Protein AF-A0A815PZG3-F1 (afdb_monomer_lite)

Structure (mmCIF, N/CA/C/O backbone):
data_AF-A0A815PZG3-F1
#
_entry.id   AF-A0A815PZG3-F1
#
loop_
_atom_site.group_PDB
_atom_site.id
_atom_site.type_symbol
_atom_site.label_atom_id
_atom_site.label_alt_id
_atom_site.label_comp_id
_atom_site.label_asym_id
_atom_site.label_entity_id
_atom_site.label_seq_id
_atom_site.pdbx_PDB_ins_code
_atom_site.Cartn_x
_atom_site.Cartn_y
_atom_site.Cartn_z
_atom_site.occupancy
_atom_site.B_iso_or_equiv
_atom_site.auth_seq_id
_atom_site.auth_comp_id
_atom_site.auth_asym_id
_atom_site.auth_atom_id
_atom_site.pdbx_PDB_model_num
ATOM 1 N N . MET A 1 1 ? 12.205 -9.049 -4.107 1.00 78.31 1 MET A N 1
ATOM 2 C CA . MET A 1 1 ? 10.984 -8.594 -4.798 1.00 78.31 1 MET A CA 1
ATOM 3 C C . MET A 1 1 ? 9.767 -9.335 -4.260 1.00 78.31 1 MET A C 1
ATOM 5 O O . MET A 1 1 ? 9.085 -8.739 -3.448 1.00 78.31 1 MET A O 1
ATOM 9 N N . VAL A 1 2 ? 9.589 -10.632 -4.553 1.00 83.31 2 VAL A N 1
ATOM 10 C CA . VAL A 1 2 ? 8.438 -11.432 -4.069 1.00 83.31 2 VAL A CA 1
ATOM 11 C C . VAL A 1 2 ? 8.248 -11.349 -2.550 1.00 83.31 2 VAL A C 1
ATOM 13 O O . VAL A 1 2 ? 7.162 -11.044 -2.086 1.00 83.31 2 VAL A O 1
ATOM 16 N N . ILE A 1 3 ? 9.318 -11.520 -1.762 1.00 87.19 3 ILE A N 1
ATOM 17 C CA . ILE A 1 3 ? 9.236 -11.398 -0.293 1.00 87.19 3 ILE A CA 1
ATOM 18 C C . ILE A 1 3 ? 8.761 -9.999 0.132 1.00 87.19 3 ILE A C 1
ATOM 20 O O . ILE A 1 3 ? 7.958 -9.880 1.044 1.00 87.19 3 ILE A O 1
ATOM 24 N N . ALA A 1 4 ? 9.217 -8.937 -0.538 1.00 86.19 4 ALA A N 1
ATOM 25 C CA . ALA A 1 4 ? 8.814 -7.571 -0.206 1.00 86.19 4 ALA A CA 1
ATOM 26 C C . ALA A 1 4 ? 7.343 -7.306 -0.568 1.00 86.19 4 ALA A C 1
ATOM 28 O O . ALA A 1 4 ? 6.638 -6.677 0.210 1.00 86.19 4 ALA A O 1
ATOM 29 N N . GLU A 1 5 ? 6.864 -7.828 -1.700 1.00 86.69 5 GLU A N 1
ATOM 30 C CA . GLU A 1 5 ? 5.448 -7.753 -2.085 1.00 86.69 5 GLU A CA 1
ATOM 31 C C . GLU A 1 5 ? 4.557 -8.524 -1.112 1.00 86.69 5 GLU A C 1
ATOM 33 O O . GLU A 1 5 ? 3.541 -7.997 -0.668 1.00 86.69 5 GLU A O 1
ATOM 38 N N . VAL A 1 6 ? 4.964 -9.739 -0.729 1.00 90.56 6 VAL A N 1
ATOM 39 C CA . VAL A 1 6 ? 4.253 -10.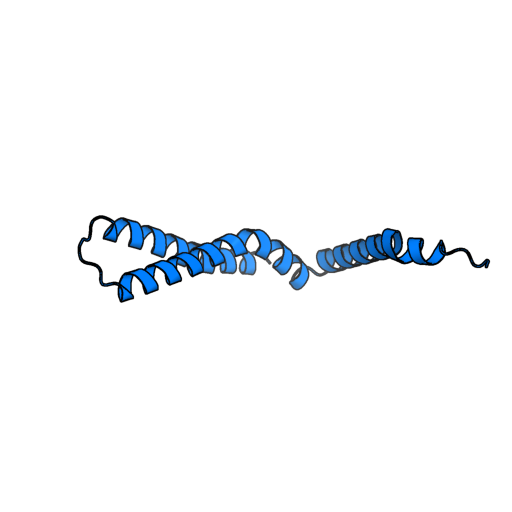544 0.273 1.00 90.56 6 VAL A CA 1
ATOM 40 C C . VAL A 1 6 ? 4.189 -9.798 1.602 1.00 90.56 6 VAL A C 1
ATOM 42 O O . VAL A 1 6 ? 3.114 -9.698 2.185 1.00 90.56 6 VAL A O 1
ATOM 45 N N . MET A 1 7 ? 5.302 -9.216 2.055 1.00 90.19 7 MET A N 1
ATOM 46 C CA . MET A 1 7 ? 5.334 -8.436 3.293 1.00 90.19 7 MET A CA 1
ATOM 47 C C . MET A 1 7 ? 4.398 -7.226 3.212 1.00 90.19 7 MET A C 1
ATOM 49 O O . MET A 1 7 ? 3.554 -7.064 4.088 1.00 90.19 7 MET A O 1
ATOM 53 N N . VAL A 1 8 ? 4.480 -6.416 2.150 1.00 89.12 8 VAL A N 1
ATOM 54 C CA . VAL A 1 8 ? 3.586 -5.260 1.963 1.00 89.12 8 VAL A CA 1
ATOM 55 C C . VAL A 1 8 ? 2.124 -5.692 1.968 1.00 89.12 8 VAL A C 1
ATOM 57 O O . VAL A 1 8 ? 1.315 -5.063 2.644 1.00 89.12 8 VAL A O 1
ATOM 60 N N . ASN A 1 9 ? 1.789 -6.781 1.279 1.00 90.12 9 ASN A N 1
ATOM 61 C CA . ASN A 1 9 ? 0.426 -7.291 1.215 1.00 90.12 9 ASN A CA 1
ATOM 62 C C . ASN A 1 9 ? -0.076 -7.759 2.592 1.00 90.12 9 ASN A C 1
ATOM 64 O O . ASN A 1 9 ? -1.175 -7.401 3.001 1.00 90.12 9 ASN A O 1
ATOM 68 N N . VAL A 1 10 ? 0.740 -8.483 3.363 1.00 91.62 10 VAL A N 1
ATOM 69 C CA . VAL A 1 10 ? 0.368 -8.916 4.721 1.00 91.62 10 VAL A CA 1
ATOM 70 C C . VAL A 1 10 ? 0.176 -7.716 5.653 1.00 91.62 10 VAL A C 1
ATOM 72 O O . VAL A 1 10 ? -0.851 -7.624 6.326 1.00 91.62 10 VAL A O 1
ATOM 75 N N . PHE A 1 11 ? 1.115 -6.764 5.664 1.00 90.62 11 PHE A N 1
ATOM 76 C CA . PHE A 1 11 ? 1.060 -5.598 6.556 1.00 90.62 11 PHE A CA 1
ATOM 77 C C . PHE A 1 11 ? -0.087 -4.629 6.253 1.00 90.62 11 PHE A C 1
ATOM 79 O O . PHE A 1 11 ? -0.451 -3.841 7.118 1.00 90.62 11 PHE A O 1
ATOM 86 N N . THR A 1 12 ? -0.664 -4.675 5.056 1.00 90.25 12 THR A N 1
ATOM 87 C CA . THR A 1 12 ? -1.783 -3.811 4.648 1.00 90.25 12 THR A CA 1
ATOM 88 C C . THR A 1 12 ? -3.124 -4.541 4.734 1.00 90.25 12 THR A C 1
ATOM 90 O O . THR A 1 12 ? -4.087 -4.001 5.282 1.00 90.25 12 THR A O 1
ATOM 93 N N . SER A 1 13 ? -3.181 -5.796 4.286 1.00 91.25 13 SER A N 1
ATOM 94 C CA . SER A 1 13 ? -4.406 -6.602 4.268 1.00 91.25 13 SER A CA 1
ATOM 95 C C . SER A 1 13 ? -4.858 -7.049 5.658 1.00 91.25 13 SER A C 1
ATOM 97 O O . SER A 1 13 ? -6.063 -7.094 5.916 1.00 91.25 13 SER A O 1
ATOM 99 N N . VAL A 1 14 ? -3.925 -7.358 6.571 1.00 93.31 14 VAL A N 1
ATOM 100 C CA . VAL A 1 14 ? -4.273 -7.795 7.937 1.00 93.31 14 VAL A CA 1
ATOM 101 C C . VAL A 1 14 ? -4.955 -6.673 8.734 1.00 93.31 14 VAL A C 1
ATOM 103 O O . VAL A 1 14 ? -6.059 -6.916 9.224 1.00 93.31 14 VAL A O 1
ATOM 106 N N . PRO A 1 15 ? -4.404 -5.442 8.830 1.00 91.88 15 PRO A N 1
ATOM 107 C CA . PRO A 1 15 ? -5.082 -4.342 9.522 1.00 91.88 15 PRO A CA 1
ATOM 108 C C . PRO A 1 15 ? -6.438 -3.986 8.916 1.00 91.88 15 PRO A C 1
ATOM 110 O O . PRO A 1 15 ? -7.390 -3.733 9.650 1.00 91.88 15 PRO A O 1
ATOM 113 N N . TYR A 1 16 ? -6.551 -4.004 7.585 1.00 92.62 16 TYR A N 1
ATOM 114 C CA . TYR A 1 16 ? -7.818 -3.739 6.906 1.00 92.62 16 TYR A CA 1
ATOM 115 C C . TYR A 1 16 ? -8.881 -4.791 7.238 1.00 92.62 16 TYR A C 1
ATOM 117 O O . TYR A 1 16 ? -9.996 -4.445 7.626 1.00 92.62 16 TYR A O 1
ATOM 125 N N . SER A 1 17 ? -8.520 -6.074 7.170 1.00 93.31 17 SER A N 1
ATOM 126 C CA . SER A 1 17 ? -9.431 -7.170 7.516 1.00 93.31 17 SER A CA 1
ATOM 127 C C . SER A 1 17 ? -9.854 -7.108 8.985 1.00 93.31 17 SER A C 1
ATOM 129 O O . SER A 1 17 ? -11.032 -7.281 9.291 1.00 93.31 17 SER A O 1
ATOM 131 N N . ALA A 1 18 ? -8.921 -6.802 9.893 1.00 93.38 18 ALA A N 1
ATOM 132 C CA . ALA A 1 18 ? -9.225 -6.611 11.308 1.00 93.38 18 ALA A CA 1
ATOM 133 C C . ALA A 1 18 ? -10.201 -5.444 11.534 1.00 93.38 18 ALA A C 1
ATOM 135 O O . ALA A 1 18 ? -11.151 -5.594 12.299 1.00 93.38 18 ALA A O 1
ATOM 136 N N . ASN A 1 19 ? -10.021 -4.318 10.831 1.00 93.19 19 ASN A N 1
ATOM 137 C CA . ASN A 1 19 ? -10.933 -3.175 10.908 1.00 93.19 19 ASN A CA 1
ATOM 138 C C . ASN A 1 19 ? -12.347 -3.518 10.409 1.00 93.19 19 ASN A C 1
ATOM 140 O O . ASN A 1 19 ? -13.330 -3.123 11.031 1.00 93.19 19 ASN A O 1
ATOM 144 N N . LEU A 1 20 ? -12.465 -4.303 9.332 1.00 91.75 20 LEU A N 1
ATOM 145 C CA . LEU A 1 20 ? -13.764 -4.771 8.834 1.00 91.75 20 LEU A CA 1
ATOM 146 C C . LEU A 1 20 ? -14.471 -5.697 9.832 1.00 91.75 20 LEU A C 1
ATOM 148 O O . LEU A 1 20 ? -15.664 -5.530 10.082 1.00 91.75 20 LEU A O 1
ATOM 152 N N . VAL A 1 21 ? -13.744 -6.657 10.412 1.00 94.12 21 VAL A N 1
ATOM 153 C CA . VAL A 1 21 ? -14.297 -7.573 11.424 1.00 94.12 21 VAL A CA 1
ATOM 154 C C . VAL A 1 21 ? -14.729 -6.800 12.667 1.00 94.12 21 VAL A C 1
ATOM 156 O O . VAL A 1 21 ? -15.818 -7.044 13.183 1.00 94.12 21 VAL A O 1
ATOM 159 N N . TYR A 1 22 ? -13.911 -5.845 13.116 1.00 90.75 22 TYR A N 1
ATOM 160 C CA . TYR A 1 22 ? -14.253 -4.965 14.226 1.00 90.75 22 TYR A CA 1
ATOM 161 C C . TYR A 1 22 ? -15.551 -4.203 13.941 1.00 90.75 22 TYR A C 1
ATOM 163 O O . TYR A 1 22 ? -16.502 -4.345 14.704 1.00 90.75 22 TYR A O 1
ATOM 171 N N . GLY A 1 23 ? -15.633 -3.496 12.807 1.00 88.00 23 GLY A N 1
ATOM 172 C CA . GLY A 1 23 ? -16.826 -2.742 12.410 1.00 88.00 23 GLY A CA 1
ATOM 173 C C . GLY A 1 23 ? -18.087 -3.605 12.291 1.00 88.00 23 GLY A C 1
ATOM 174 O O . GLY A 1 23 ? -19.166 -3.179 12.695 1.00 88.00 23 GLY A O 1
ATOM 175 N N . ALA A 1 24 ? -17.960 -4.845 11.809 1.00 88.31 24 ALA A N 1
ATOM 176 C CA . ALA A 1 24 ? -19.073 -5.793 11.764 1.00 88.31 24 ALA A CA 1
ATOM 177 C C . ALA A 1 24 ? -19.530 -6.235 13.166 1.00 88.31 24 ALA A C 1
ATOM 179 O O . ALA A 1 24 ? -20.730 -6.377 13.402 1.00 88.31 24 ALA A O 1
ATOM 180 N N . ALA A 1 25 ? -18.596 -6.431 14.101 1.00 88.44 25 ALA A N 1
ATOM 181 C CA . ALA A 1 25 ? -18.900 -6.859 15.465 1.00 88.44 25 ALA A CA 1
ATOM 182 C C . ALA A 1 25 ? -19.610 -5.771 16.288 1.00 88.44 25 ALA A C 1
ATOM 184 O O . ALA A 1 25 ? -20.456 -6.092 17.122 1.00 88.44 25 ALA A O 1
ATOM 185 N N . ILE A 1 26 ? -19.290 -4.497 16.046 1.00 86.81 26 ILE A N 1
ATOM 186 C CA . ILE A 1 26 ? -19.868 -3.365 16.789 1.00 86.81 26 ILE A CA 1
ATOM 187 C C . ILE A 1 26 ? -21.068 -2.709 16.094 1.00 86.81 26 ILE A C 1
ATOM 189 O O . ILE A 1 26 ? -21.640 -1.773 16.640 1.00 86.81 26 ILE A O 1
ATOM 193 N N . TYR A 1 27 ? -21.492 -3.205 14.926 1.00 78.25 27 TYR A N 1
ATOM 194 C CA . TYR A 1 27 ? -22.519 -2.568 14.087 1.00 78.25 27 TYR A CA 1
ATOM 195 C C . TYR A 1 27 ? -23.843 -2.269 14.817 1.00 78.25 27 TYR A C 1
ATOM 197 O O . TYR A 1 27 ? -24.497 -1.269 14.534 1.00 78.25 27 TYR A O 1
ATOM 205 N N . TYR A 1 28 ? -24.236 -3.119 15.769 1.00 78.38 28 TYR A N 1
ATOM 206 C CA . TYR A 1 28 ? -25.473 -2.964 16.547 1.00 78.38 28 TYR A CA 1
ATOM 207 C C . TYR A 1 28 ? -25.259 -2.384 17.954 1.00 78.38 28 TYR A C 1
ATOM 209 O O . TYR A 1 28 ? -26.192 -2.366 18.759 1.00 78.38 28 TYR A O 1
ATOM 217 N N . VAL A 1 29 ? -24.050 -1.927 18.285 1.00 78.31 29 VAL A N 1
ATOM 218 C CA . VAL A 1 29 ? -23.763 -1.328 19.593 1.00 78.31 29 VAL A CA 1
ATOM 219 C C . VAL A 1 29 ? -24.261 0.118 19.593 1.00 78.31 29 VAL A C 1
ATOM 221 O O . VAL A 1 29 ? -23.785 0.962 18.841 1.00 78.31 29 VAL A O 1
ATOM 224 N N . VAL A 1 30 ? -25.256 0.404 20.434 1.00 66.06 30 VAL A N 1
ATOM 225 C CA . VAL A 1 30 ? -25.856 1.739 20.585 1.00 66.06 30 VAL A CA 1
ATOM 226 C C . VAL A 1 30 ? -25.277 2.413 21.830 1.00 66.06 30 VAL A C 1
ATOM 228 O O . VAL A 1 30 ? -25.211 1.789 22.887 1.00 66.06 30 VAL A O 1
ATOM 231 N N . GLY A 1 31 ? -24.897 3.692 21.727 1.00 69.38 31 GLY A N 1
ATOM 232 C CA . GLY A 1 31 ? -24.388 4.488 22.859 1.00 69.38 31 GLY A CA 1
ATOM 233 C C . GLY A 1 31 ? -22.899 4.845 22.795 1.00 69.38 31 GLY A C 1
ATOM 234 O O . GLY A 1 31 ? -22.286 5.102 23.827 1.00 69.38 31 GLY A O 1
ATOM 235 N N . GLU A 1 32 ? -22.314 4.856 21.598 1.00 72.19 32 GLU A N 1
ATOM 236 C CA . GLU A 1 32 ? -20.925 5.256 21.363 1.00 72.19 32 GLU A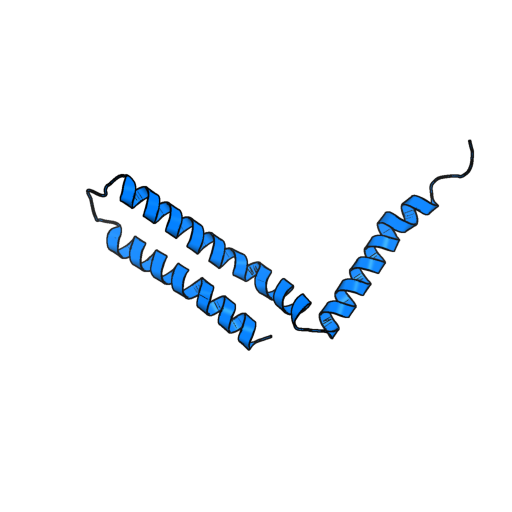 CA 1
ATOM 237 C C . GLU A 1 32 ? -20.677 6.733 21.713 1.00 72.19 32 GLU A C 1
ATOM 239 O O . GLU A 1 32 ? -21.479 7.612 21.385 1.00 72.19 32 GLU A O 1
ATOM 244 N N . SER A 1 33 ? -19.549 7.027 22.368 1.00 83.00 33 SER A N 1
ATOM 245 C CA . SER A 1 33 ? -19.136 8.411 22.618 1.00 83.00 33 SER A CA 1
ATOM 246 C C . SER A 1 33 ? -18.650 9.065 21.319 1.00 83.00 33 SER A C 1
ATOM 248 O O . SER A 1 33 ? -18.078 8.398 20.454 1.00 83.00 33 SER A O 1
ATOM 250 N N . SER A 1 34 ? -18.818 10.385 21.186 1.00 84.56 34 SER A N 1
ATOM 251 C CA . SER A 1 34 ? -18.326 11.129 20.015 1.00 84.56 34 SER A CA 1
ATOM 252 C C . SER A 1 34 ? -16.821 10.937 19.792 1.00 84.56 34 SER A C 1
ATOM 254 O O . SER A 1 34 ? -16.384 10.739 18.663 1.00 84.56 34 SER A O 1
ATOM 256 N N . ALA A 1 35 ? -16.039 10.897 20.874 1.00 87.25 35 ALA A N 1
ATOM 257 C CA . ALA A 1 35 ? -14.600 10.653 20.816 1.00 87.25 35 ALA A CA 1
ATOM 258 C C . ALA A 1 35 ? -14.253 9.264 20.252 1.00 87.25 35 ALA A C 1
ATOM 260 O O . ALA A 1 35 ? -13.281 9.123 19.511 1.00 87.25 35 ALA A O 1
ATOM 261 N N . ARG A 1 36 ? -15.040 8.227 20.571 1.00 84.56 36 ARG A N 1
ATOM 262 C CA . ARG A 1 36 ? -14.816 6.883 20.024 1.00 84.56 36 ARG A CA 1
ATOM 263 C C . ARG A 1 36 ? -15.136 6.827 18.529 1.00 84.56 36 ARG A C 1
ATOM 265 O O . ARG A 1 36 ? -14.332 6.290 17.772 1.00 84.56 36 ARG A O 1
ATOM 272 N N . LEU A 1 37 ? -16.231 7.454 18.098 1.00 87.38 37 LEU A N 1
ATOM 273 C CA . LEU A 1 37 ? -16.602 7.557 16.679 1.00 87.38 37 LEU A CA 1
ATOM 274 C C . LEU A 1 37 ? -15.523 8.250 15.831 1.00 87.38 37 LEU A C 1
ATOM 276 O O . LEU A 1 37 ? -15.225 7.806 14.720 1.00 87.38 37 LEU A O 1
ATOM 280 N N . GLU A 1 38 ? -14.908 9.314 16.351 1.00 89.44 38 GLU A N 1
ATOM 281 C CA . GLU A 1 38 ? -13.803 10.004 15.673 1.00 89.44 38 GLU A CA 1
ATOM 282 C C . GLU A 1 38 ? -12.582 9.090 15.494 1.00 89.44 38 GLU A C 1
ATOM 284 O O . GLU A 1 38 ? -12.023 9.004 14.396 1.00 89.44 38 GLU A O 1
ATOM 289 N N . ILE A 1 39 ? -12.201 8.355 16.545 1.00 89.88 39 ILE A N 1
ATOM 290 C CA . ILE A 1 39 ? -11.082 7.403 16.501 1.00 89.88 39 ILE A CA 1
ATOM 291 C C . ILE A 1 39 ? -11.365 6.275 15.501 1.00 89.88 39 ILE A C 1
ATOM 293 O O . ILE A 1 39 ? -10.508 5.959 14.676 1.00 89.88 39 ILE A O 1
ATOM 297 N N . GLU A 1 40 ? -12.560 5.685 15.533 1.00 89.62 40 GLU A N 1
ATOM 298 C CA . GLU A 1 40 ? -12.952 4.606 14.615 1.00 89.62 40 GLU A CA 1
ATOM 299 C C . GLU A 1 40 ? -12.952 5.068 13.151 1.00 89.62 40 GLU A C 1
ATOM 301 O O . GLU A 1 40 ? -12.463 4.359 12.263 1.00 89.62 40 GLU A O 1
ATOM 306 N N . THR A 1 41 ? -13.426 6.289 12.898 1.00 91.12 41 THR A N 1
ATOM 307 C CA . THR A 1 41 ? -13.402 6.897 11.561 1.00 91.12 41 THR A CA 1
ATOM 308 C C . THR A 1 41 ? -11.967 7.098 11.079 1.00 91.12 41 THR A C 1
ATOM 310 O O . THR A 1 41 ? -11.638 6.765 9.938 1.00 91.12 41 THR A O 1
ATOM 313 N N . PHE A 1 42 ? -11.083 7.584 11.952 1.00 94.00 42 PHE A N 1
ATOM 314 C CA . PHE A 1 42 ? -9.671 7.774 11.630 1.00 94.00 42 PHE A CA 1
ATOM 315 C C . PHE A 1 42 ? -8.947 6.448 11.345 1.00 94.00 42 PHE A C 1
ATOM 317 O O . PHE A 1 42 ? -8.218 6.340 10.356 1.00 94.00 42 PHE A O 1
ATOM 324 N N . ILE A 1 43 ? -9.183 5.411 12.155 1.00 92.94 43 ILE A N 1
ATOM 325 C CA . ILE A 1 43 ? -8.621 4.068 11.931 1.00 92.94 43 ILE A CA 1
ATOM 326 C C . ILE A 1 43 ? -9.137 3.482 10.609 1.00 92.94 43 ILE A C 1
ATOM 328 O O . ILE A 1 43 ? -8.365 2.917 9.826 1.00 92.94 43 ILE A O 1
ATOM 332 N N . THR A 1 44 ? -10.424 3.665 10.314 1.00 93.50 44 THR A N 1
ATOM 333 C CA . THR A 1 44 ? -11.020 3.229 9.045 1.00 93.50 44 THR A CA 1
ATOM 334 C C . THR A 1 44 ? -10.384 3.935 7.854 1.00 93.50 44 THR A C 1
ATOM 336 O O . THR A 1 44 ? -10.017 3.279 6.877 1.00 93.50 44 THR A O 1
ATOM 339 N N . PHE A 1 45 ? -10.168 5.246 7.952 1.00 94.31 45 PHE A N 1
ATOM 340 C CA . PHE A 1 45 ? -9.458 6.005 6.928 1.00 94.31 45 PHE A CA 1
ATOM 341 C C . PHE A 1 45 ? -8.035 5.474 6.706 1.00 94.31 45 PHE A C 1
ATOM 343 O O . PHE A 1 45 ? -7.656 5.209 5.565 1.00 94.31 45 PHE A O 1
ATOM 350 N N . ILE A 1 46 ? -7.258 5.260 7.775 1.00 94.69 46 ILE A N 1
ATOM 351 C CA . ILE A 1 46 ? -5.886 4.740 7.663 1.00 94.69 46 ILE A CA 1
ATOM 352 C C . ILE A 1 46 ? -5.879 3.372 6.984 1.00 94.69 46 ILE A C 1
ATOM 354 O O . ILE A 1 46 ? -5.098 3.142 6.064 1.00 94.69 46 ILE A O 1
ATOM 358 N N . THR A 1 47 ? -6.740 2.455 7.416 1.00 93.00 47 THR A N 1
ATOM 359 C CA . THR A 1 47 ? -6.751 1.090 6.873 1.00 93.00 47 THR A CA 1
ATOM 360 C C . THR A 1 47 ? -7.204 1.046 5.414 1.00 93.00 47 THR A C 1
ATOM 362 O O . THR A 1 47 ? -6.631 0.292 4.626 1.00 93.00 47 THR A O 1
ATOM 365 N N . GLN A 1 48 ? -8.149 1.899 5.010 1.00 92.00 48 GLN A N 1
ATOM 366 C CA . GLN A 1 48 ? -8.502 2.084 3.599 1.00 92.00 48 GLN A CA 1
ATOM 367 C C . GLN A 1 48 ? -7.360 2.713 2.794 1.00 92.00 48 GLN A C 1
ATOM 369 O O . GLN A 1 48 ? -7.057 2.273 1.687 1.00 92.00 48 GLN A O 1
ATOM 374 N N . PHE A 1 49 ? -6.682 3.720 3.335 1.00 91.44 49 PHE A N 1
ATOM 375 C CA . PHE A 1 49 ? -5.530 4.312 2.663 1.00 91.44 49 PHE A CA 1
ATOM 376 C C . PHE A 1 49 ? -4.420 3.272 2.428 1.00 91.44 49 PHE A C 1
ATOM 378 O O . PHE A 1 49 ? -3.872 3.178 1.327 1.00 91.44 49 PHE A O 1
ATOM 385 N N . LEU A 1 50 ? -4.143 2.432 3.429 1.00 89.38 50 LEU A N 1
ATOM 386 C CA . LEU A 1 50 ? -3.155 1.356 3.340 1.00 89.38 50 LEU A CA 1
ATOM 387 C C . LEU A 1 50 ? -3.510 0.302 2.281 1.00 89.38 50 LEU A C 1
ATOM 389 O O . LEU A 1 50 ? -2.614 -0.130 1.556 1.00 89.38 50 LEU A O 1
ATOM 393 N N . ILE A 1 51 ? -4.783 -0.096 2.148 1.00 89.69 51 ILE A N 1
ATOM 394 C CA . ILE A 1 51 ? -5.174 -1.080 1.123 1.00 89.69 51 ILE A CA 1
ATOM 395 C C . ILE A 1 51 ? -5.016 -0.506 -0.294 1.00 89.69 51 ILE A C 1
ATOM 397 O O . ILE A 1 51 ? -4.560 -1.207 -1.196 1.00 89.69 51 ILE A O 1
ATOM 401 N N . TYR A 1 52 ? -5.297 0.787 -0.500 1.00 89.00 52 TYR A N 1
ATOM 402 C CA . TYR A 1 52 ? -5.095 1.428 -1.805 1.00 89.00 52 TYR A CA 1
ATOM 403 C C . TYR A 1 52 ? -3.618 1.533 -2.197 1.00 89.00 52 TYR A C 1
ATOM 405 O O . TYR A 1 52 ? -3.290 1.444 -3.383 1.00 89.00 52 TYR A O 1
ATOM 413 N N . LEU A 1 53 ? -2.708 1.644 -1.224 1.00 87.19 53 LEU A N 1
ATOM 414 C CA . LEU A 1 53 ? -1.271 1.623 -1.498 1.00 87.19 53 LEU A CA 1
ATOM 415 C C . LEU A 1 53 ? -0.799 0.295 -2.103 1.00 87.19 53 LEU A C 1
ATOM 417 O O . LEU A 1 53 ? 0.184 0.301 -2.843 1.00 87.19 53 LEU A O 1
ATOM 421 N N . ILE A 1 54 ? -1.503 -0.822 -1.880 1.00 88.00 54 ILE A N 1
ATOM 422 C CA . ILE A 1 54 ? -1.159 -2.120 -2.486 1.00 88.00 54 ILE A CA 1
ATOM 423 C C . ILE A 1 54 ? -1.188 -2.044 -4.014 1.00 88.00 54 ILE A C 1
ATOM 425 O O . ILE A 1 54 ? -0.347 -2.654 -4.665 1.00 88.00 54 ILE A O 1
ATOM 429 N N . ALA A 1 55 ? -2.108 -1.278 -4.606 1.00 85.50 55 ALA A N 1
ATOM 430 C CA . ALA A 1 55 ? -2.228 -1.193 -6.062 1.00 85.50 55 ALA A CA 1
ATOM 431 C C . ALA A 1 55 ? -0.999 -0.543 -6.722 1.00 85.50 55 ALA A C 1
ATOM 433 O O . ALA A 1 55 ? -0.640 -0.880 -7.849 1.00 85.50 55 ALA A O 1
ATOM 434 N N . VAL A 1 56 ? -0.335 0.376 -6.016 1.00 88.62 56 VAL A N 1
ATOM 435 C CA . VAL A 1 56 ? 0.824 1.127 -6.524 1.00 88.62 56 VAL A CA 1
ATOM 436 C C . VAL A 1 56 ? 2.158 0.622 -5.975 1.00 88.62 56 VAL A C 1
ATOM 438 O O . VAL A 1 56 ? 3.196 0.825 -6.605 1.00 88.62 56 VAL A O 1
ATOM 441 N N . ALA A 1 57 ? 2.161 -0.075 -4.838 1.00 88.06 57 ALA A N 1
ATOM 442 C CA . ALA A 1 57 ? 3.372 -0.570 -4.191 1.00 88.06 57 ALA A CA 1
ATOM 443 C C . ALA A 1 57 ? 4.250 -1.468 -5.086 1.00 88.06 57 ALA A C 1
ATOM 445 O O . ALA A 1 57 ? 5.463 -1.245 -5.083 1.00 88.06 57 ALA A O 1
ATOM 446 N N . PRO A 1 58 ? 3.712 -2.414 -5.891 1.00 88.00 58 PRO A N 1
ATOM 447 C CA . PRO A 1 58 ? 4.521 -3.232 -6.788 1.00 88.00 58 PRO A CA 1
ATOM 448 C C . PRO A 1 58 ? 5.378 -2.378 -7.715 1.00 88.00 58 PRO A C 1
ATOM 450 O O . PRO A 1 58 ? 6.584 -2.582 -7.789 1.00 88.00 58 PRO A O 1
ATOM 453 N N . PHE A 1 59 ? 4.801 -1.353 -8.348 1.00 88.69 59 PHE A N 1
ATOM 454 C CA . PHE A 1 59 ? 5.532 -0.467 -9.255 1.00 88.69 59 PHE A CA 1
ATOM 455 C C . PHE A 1 59 ? 6.762 0.163 -8.584 1.00 88.69 59 PHE A C 1
ATOM 457 O O . PHE A 1 59 ? 7.875 0.084 -9.111 1.00 88.69 59 PHE A O 1
ATOM 464 N N . TYR A 1 60 ? 6.593 0.722 -7.385 1.00 89.00 60 TYR A N 1
ATOM 465 C CA . TYR A 1 60 ? 7.707 1.307 -6.637 1.00 89.00 60 TYR A CA 1
ATOM 466 C C . TYR A 1 60 ? 8.712 0.247 -6.167 1.00 89.00 60 TYR A C 1
ATOM 468 O O . TYR A 1 60 ? 9.924 0.466 -6.249 1.00 89.00 60 TYR A O 1
ATOM 476 N N . LEU A 1 61 ? 8.244 -0.929 -5.741 1.00 89.44 61 LEU A N 1
ATOM 477 C CA . LEU A 1 61 ? 9.110 -2.052 -5.378 1.00 89.44 61 LEU A CA 1
ATOM 478 C C . LEU A 1 61 ? 9.948 -2.539 -6.568 1.00 89.44 61 LEU A C 1
ATOM 480 O O . LEU A 1 61 ? 11.133 -2.840 -6.392 1.00 89.44 61 LEU A O 1
ATOM 484 N N . PHE A 1 62 ? 9.381 -2.576 -7.774 1.00 87.81 62 PHE A N 1
ATOM 485 C CA . PHE A 1 62 ? 10.090 -2.916 -9.007 1.00 87.81 62 PHE A CA 1
ATOM 486 C C . PHE A 1 62 ? 11.168 -1.883 -9.343 1.00 87.81 62 PHE A C 1
ATOM 488 O O . PHE A 1 62 ? 12.307 -2.268 -9.612 1.00 87.81 62 PHE A O 1
ATOM 495 N N . ILE A 1 63 ? 10.863 -0.583 -9.256 1.00 88.94 63 ILE A N 1
ATOM 496 C CA . ILE A 1 63 ? 11.861 0.484 -9.453 1.00 88.94 63 ILE A CA 1
ATOM 497 C C . ILE A 1 63 ? 13.029 0.342 -8.467 1.00 88.94 63 ILE A C 1
ATOM 499 O O . ILE A 1 63 ? 14.196 0.490 -8.846 1.00 88.94 63 ILE A O 1
ATOM 503 N N . LEU A 1 64 ? 12.739 0.056 -7.197 1.00 87.38 64 LEU A N 1
ATOM 504 C CA . LEU A 1 64 ? 13.761 -0.006 -6.152 1.00 87.38 64 LEU A CA 1
ATOM 505 C C . LEU A 1 64 ? 14.609 -1.280 -6.235 1.00 87.38 64 LEU A C 1
ATOM 507 O O . LEU A 1 64 ? 15.837 -1.212 -6.128 1.00 87.38 64 LEU A O 1
ATOM 511 N N . THR A 1 65 ? 13.972 -2.436 -6.431 1.00 86.75 65 THR A N 1
ATOM 512 C CA . THR A 1 65 ? 14.626 -3.743 -6.260 1.00 86.75 65 THR A CA 1
ATOM 513 C C . THR A 1 65 ? 15.118 -4.372 -7.562 1.00 86.75 65 THR A C 1
ATOM 515 O O . THR A 1 65 ? 16.137 -5.066 -7.548 1.00 86.75 65 THR A O 1
ATOM 518 N N . ALA A 1 66 ? 14.463 -4.119 -8.699 1.00 87.94 66 ALA A N 1
ATOM 519 C CA . ALA A 1 66 ? 14.814 -4.735 -9.975 1.00 87.94 66 ALA A CA 1
ATOM 520 C C . ALA A 1 66 ? 15.648 -3.779 -10.846 1.00 87.94 66 ALA A C 1
ATOM 522 O O . ALA A 1 66 ? 15.123 -2.941 -11.578 1.00 87.94 66 ALA A O 1
ATOM 523 N N . LYS A 1 67 ? 16.979 -3.955 -10.826 1.00 88.50 67 LYS A N 1
ATOM 524 C CA . LYS A 1 67 ? 17.916 -3.221 -11.703 1.00 88.50 67 LYS A CA 1
ATOM 525 C C . LYS A 1 67 ? 17.517 -3.202 -13.193 1.00 88.50 67 LYS A C 1
ATOM 527 O O . LYS A 1 67 ? 17.550 -2.111 -13.761 1.00 88.50 67 LYS A O 1
ATOM 532 N N . PRO A 1 68 ? 17.149 -4.330 -13.842 1.00 89.75 68 PRO A N 1
ATOM 533 C CA . PRO A 1 68 ? 16.803 -4.305 -15.266 1.00 89.75 68 PRO A CA 1
ATOM 534 C C . PRO A 1 68 ? 15.550 -3.467 -15.538 1.00 89.75 68 PRO A C 1
ATOM 536 O O . PRO A 1 68 ? 15.555 -2.645 -16.449 1.00 89.75 68 PRO A O 1
ATOM 539 N N . PHE A 1 69 ? 14.522 -3.597 -14.695 1.00 89.06 69 PHE A N 1
ATOM 540 C CA . PHE A 1 69 ? 13.301 -2.799 -14.800 1.00 89.06 69 PHE A CA 1
ATOM 541 C C . PHE A 1 69 ? 13.593 -1.303 -14.650 1.00 89.06 69 PHE A C 1
ATOM 543 O O . PHE A 1 69 ? 13.151 -0.498 -15.465 1.00 89.06 69 PHE A O 1
ATOM 550 N N . ARG A 1 70 ? 14.393 -0.928 -13.644 1.00 91.31 70 ARG A N 1
ATOM 551 C CA . ARG A 1 70 ? 14.769 0.470 -13.407 1.00 91.31 70 ARG A CA 1
ATOM 552 C C . ARG A 1 70 ? 15.501 1.086 -14.598 1.00 91.31 70 ARG A C 1
ATOM 554 O O . ARG A 1 70 ? 15.189 2.211 -14.977 1.00 91.31 70 ARG A O 1
ATOM 561 N N . ASN A 1 71 ? 16.462 0.371 -15.178 1.00 92.62 71 ASN A N 1
ATOM 562 C CA . ASN A 1 71 ? 17.220 0.876 -16.322 1.00 92.62 71 ASN A CA 1
ATOM 563 C C . ASN A 1 71 ? 16.310 1.106 -17.535 1.00 92.62 71 ASN A C 1
ATOM 565 O O . ASN A 1 71 ? 16.400 2.152 -18.178 1.00 92.62 71 ASN A O 1
ATOM 569 N N . GLU A 1 72 ? 15.397 0.173 -17.809 1.00 93.25 72 GLU A N 1
ATOM 570 C CA . GLU A 1 72 ? 14.456 0.299 -18.924 1.00 93.25 72 GLU A CA 1
ATOM 571 C C . GLU A 1 72 ? 13.457 1.441 -18.702 1.00 93.25 72 GLU A C 1
ATOM 573 O O . GLU A 1 72 ? 13.209 2.246 -19.600 1.00 93.25 72 GLU A O 1
ATOM 578 N N . PHE A 1 73 ? 12.951 1.578 -17.475 1.00 92.75 73 PHE A N 1
ATOM 579 C CA . PHE A 1 73 ? 12.064 2.669 -17.089 1.00 92.75 73 PHE A CA 1
ATOM 580 C C . PHE A 1 73 ? 12.730 4.044 -17.250 1.00 92.75 73 PHE A C 1
ATOM 582 O O . PHE A 1 73 ? 12.148 4.951 -17.845 1.00 92.75 73 PHE A O 1
ATOM 589 N N . ILE A 1 74 ? 13.976 4.192 -16.790 1.00 92.44 74 ILE A N 1
ATOM 590 C CA . ILE A 1 74 ? 14.753 5.429 -16.954 1.00 92.44 74 ILE A CA 1
ATOM 591 C C . ILE A 1 74 ? 14.987 5.726 -18.442 1.00 92.44 74 ILE A C 1
ATOM 593 O O . ILE A 1 74 ? 14.788 6.859 -18.881 1.00 92.44 74 ILE A O 1
ATOM 597 N N . ASN A 1 75 ? 15.339 4.717 -19.244 1.00 94.00 75 ASN A N 1
ATOM 598 C CA . ASN A 1 75 ? 15.510 4.878 -20.689 1.00 94.00 75 ASN A CA 1
ATOM 599 C C . ASN A 1 75 ? 14.218 5.337 -21.381 1.00 94.00 75 ASN A C 1
ATOM 601 O O . ASN A 1 75 ? 14.262 6.202 -22.260 1.00 94.00 75 ASN A O 1
ATOM 605 N N . LEU A 1 76 ? 13.067 4.784 -20.991 1.00 93.19 76 LEU A N 1
ATOM 606 C CA . LEU A 1 76 ? 11.758 5.199 -21.498 1.00 93.19 76 LEU A CA 1
ATOM 607 C C . LEU A 1 76 ? 11.429 6.642 -21.109 1.00 93.19 76 LEU A C 1
ATOM 609 O O . LEU A 1 76 ? 11.016 7.415 -21.975 1.00 93.19 76 LEU A O 1
ATOM 613 N N . LEU A 1 77 ? 11.676 7.028 -19.854 1.00 92.06 77 LEU A N 1
ATOM 614 C CA . LEU A 1 77 ? 11.500 8.407 -19.394 1.00 92.06 77 LEU A CA 1
ATOM 615 C C . LEU A 1 77 ? 12.377 9.383 -20.183 1.00 92.06 77 LEU A C 1
ATOM 617 O O . LEU A 1 77 ? 11.871 10.396 -20.664 1.00 92.06 77 LEU A O 1
ATOM 621 N N . PHE A 1 78 ? 13.657 9.066 -20.395 1.00 91.56 78 PHE A N 1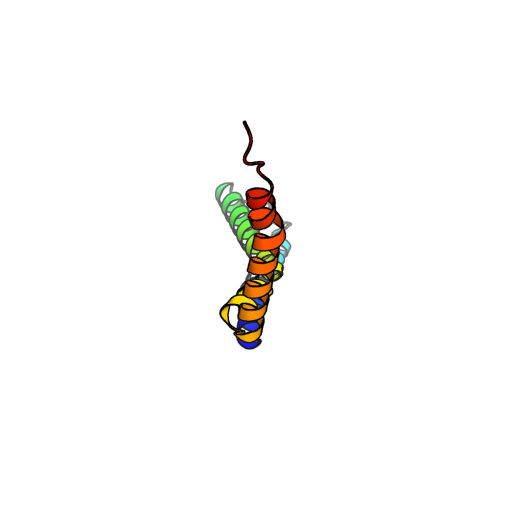
ATOM 622 C CA . PHE A 1 78 ? 14.549 9.901 -21.206 1.00 91.56 78 PHE A CA 1
ATOM 623 C C . PHE A 1 78 ? 14.091 10.000 -22.662 1.00 91.56 78 PHE A C 1
ATOM 625 O O . PHE A 1 78 ? 14.096 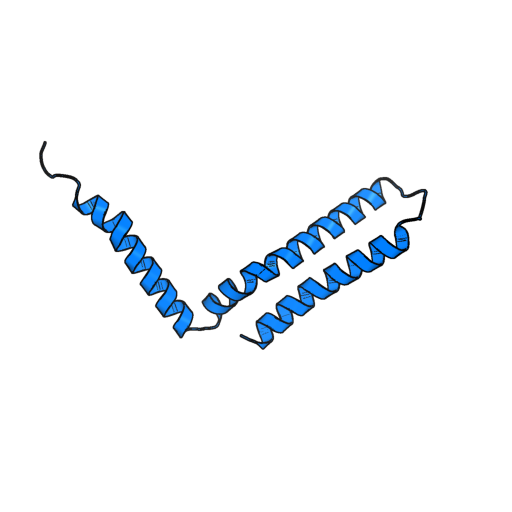11.092 -23.234 1.00 91.56 78 PHE A O 1
ATOM 632 N N . LYS A 1 79 ? 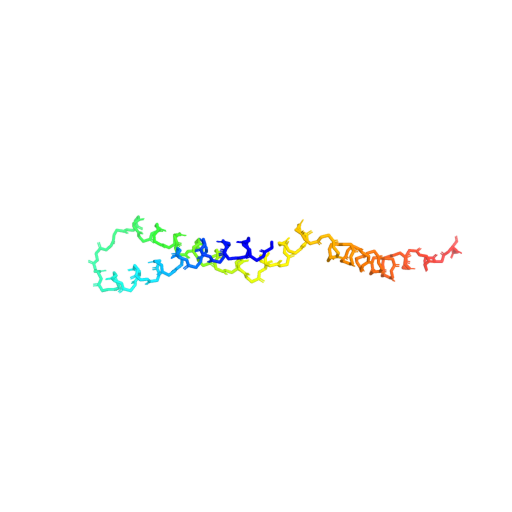13.658 8.889 -23.273 1.00 90.00 79 LYS A N 1
ATOM 633 C CA . LYS A 1 79 ? 13.111 8.896 -24.639 1.00 90.00 79 LYS A CA 1
ATOM 634 C C . LYS A 1 79 ? 11.859 9.763 -24.735 1.00 90.00 79 LYS A C 1
ATOM 636 O O . LYS A 1 79 ? 11.741 10.543 -25.679 1.00 90.00 79 LYS A O 1
ATOM 641 N N . PHE A 1 80 ? 10.948 9.650 -23.772 1.00 89.31 80 PHE A N 1
ATOM 642 C CA . PHE A 1 80 ? 9.732 10.455 -23.717 1.00 89.31 80 PHE A CA 1
ATOM 643 C C . PHE A 1 80 ? 10.065 11.940 -23.537 1.00 89.31 80 PHE A C 1
ATOM 645 O O . PHE A 1 80 ? 9.635 12.771 -24.336 1.00 89.31 80 PHE A O 1
ATOM 652 N N . TRP A 1 81 ? 10.915 12.268 -22.564 1.00 89.12 81 TRP A N 1
ATOM 653 C CA . TRP A 1 81 ? 11.359 13.635 -22.299 1.00 89.12 81 TRP A CA 1
ATOM 654 C C . TRP A 1 81 ? 12.022 14.270 -23.521 1.00 89.12 81 TRP A C 1
ATOM 656 O O . TRP A 1 81 ? 11.668 15.371 -23.934 1.00 89.12 81 TRP A O 1
ATOM 666 N N . ASN A 1 82 ? 12.949 13.562 -24.166 1.00 85.50 82 ASN A N 1
ATOM 667 C CA . ASN A 1 82 ? 13.628 14.076 -25.350 1.00 85.50 82 ASN A CA 1
ATOM 668 C C . ASN A 1 82 ? 12.663 14.242 -26.540 1.00 85.50 82 ASN A C 1
ATOM 670 O O . ASN A 1 82 ? 12.768 15.201 -27.305 1.00 85.50 82 ASN A O 1
ATOM 674 N N . ARG A 1 83 ? 11.690 13.333 -26.690 1.00 81.56 83 ARG A N 1
ATOM 675 C CA . ARG A 1 83 ? 10.714 13.375 -27.786 1.00 81.56 83 ARG A CA 1
ATOM 676 C C . ARG A 1 83 ? 9.697 14.503 -27.637 1.00 81.56 83 ARG A C 1
ATOM 678 O O . ARG A 1 83 ? 9.361 15.098 -28.655 1.00 81.56 83 ARG A O 1
ATOM 685 N N . TYR A 1 84 ? 9.212 14.767 -26.428 1.00 79.62 84 TYR A N 1
ATOM 686 C CA . TYR A 1 84 ? 8.166 15.764 -26.198 1.00 79.62 84 TYR A CA 1
ATOM 687 C C . TYR A 1 84 ? 8.739 17.109 -25.751 1.00 79.62 84 TYR A C 1
ATOM 689 O O . TYR A 1 84 ? 8.399 18.130 -26.325 1.00 79.62 84 TYR A O 1
ATOM 697 N N . ILE A 1 85 ? 9.672 17.144 -24.804 1.00 75.69 85 ILE A N 1
ATOM 698 C CA . ILE A 1 85 ? 10.204 18.406 -24.265 1.00 75.69 85 ILE A CA 1
ATOM 699 C C . ILE A 1 85 ? 11.430 18.859 -25.069 1.00 75.69 85 ILE A C 1
ATOM 701 O O . IL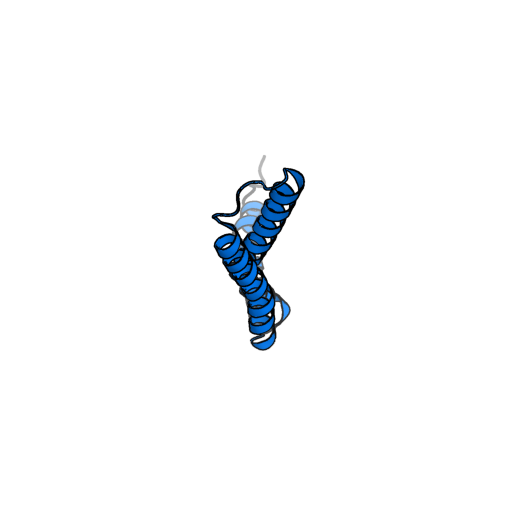E A 1 85 ? 11.497 20.001 -25.518 1.00 75.69 85 ILE A O 1
ATOM 705 N N . GLY A 1 86 ? 12.370 17.948 -25.340 1.00 65.06 86 GLY A N 1
ATOM 706 C CA . GLY A 1 86 ? 13.609 18.267 -26.064 1.00 65.06 86 GLY A CA 1
ATOM 707 C C . GLY A 1 86 ? 13.401 18.680 -27.528 1.00 65.06 86 GLY A C 1
ATOM 708 O O . GLY A 1 86 ? 14.083 19.580 -28.022 1.00 65.06 86 GLY A O 1
ATOM 709 N N . ARG A 1 87 ? 12.442 18.063 -28.234 1.00 58.28 87 ARG A N 1
ATOM 710 C CA . ARG A 1 87 ? 12.110 18.442 -29.618 1.00 58.28 87 ARG A CA 1
ATOM 711 C C . ARG A 1 87 ? 11.361 19.766 -29.712 1.00 58.28 87 ARG A C 1
ATOM 713 O O . ARG A 1 87 ? 11.682 20.520 -30.618 1.00 58.28 87 ARG A O 1
ATOM 720 N N . HIS A 1 88 ? 10.439 20.087 -28.801 1.00 54.69 88 HIS A N 1
ATOM 721 C CA . HIS A 1 88 ? 9.748 21.383 -28.842 1.00 54.69 88 HIS A CA 1
ATOM 722 C C . HIS A 1 88 ? 10.709 22.566 -28.646 1.00 54.69 88 HIS A C 1
ATOM 724 O O . HIS A 1 88 ? 10.574 23.564 -29.346 1.00 54.69 88 HIS A O 1
ATOM 730 N N . VAL A 1 89 ? 11.746 22.425 -27.809 1.00 55.03 89 VAL A N 1
ATOM 731 C CA . VAL A 1 89 ? 12.779 23.467 -27.627 1.00 55.03 89 VAL A CA 1
ATOM 732 C C . VAL A 1 89 ? 13.619 23.696 -28.896 1.00 55.03 89 VAL A C 1
ATOM 734 O O . VAL A 1 89 ? 14.044 24.817 -29.151 1.00 55.03 89 VAL A O 1
ATOM 737 N N . ARG A 1 90 ? 13.828 22.672 -29.740 1.00 55.09 90 ARG A N 1
ATOM 738 C CA . ARG A 1 90 ? 14.553 22.822 -31.021 1.00 55.09 90 ARG A CA 1
ATOM 739 C C . ARG A 1 90 ? 13.720 23.421 -32.158 1.00 55.09 90 ARG A C 1
ATOM 741 O O . ARG A 1 90 ? 14.292 23.721 -33.199 1.00 55.09 90 ARG A O 1
ATOM 748 N N . ILE A 1 91 ? 12.403 23.551 -31.992 1.00 55.75 91 ILE A N 1
ATOM 749 C CA . ILE A 1 91 ? 11.494 24.087 -33.023 1.00 55.75 91 ILE A CA 1
ATOM 750 C C . ILE A 1 91 ? 11.106 25.545 -32.701 1.00 55.75 91 ILE A C 1
ATOM 752 O O . ILE A 1 91 ? 10.205 26.092 -33.321 1.00 55.75 91 ILE A O 1
ATOM 756 N N . ILE A 1 92 ? 11.784 26.211 -31.758 1.00 56.06 92 ILE A N 1
ATOM 757 C CA . ILE A 1 92 ? 11.694 27.672 -31.640 1.00 56.06 92 ILE A CA 1
ATOM 758 C C . ILE A 1 92 ? 12.470 28.252 -32.834 1.00 56.06 92 ILE A C 1
ATOM 760 O O . ILE A 1 92 ? 13.680 28.018 -32.919 1.00 56.06 92 ILE A O 1
ATOM 764 N N . PRO A 1 93 ? 11.820 28.940 -33.789 1.00 54.56 93 PRO A N 1
ATOM 765 C CA . PRO A 1 93 ? 12.527 29.523 -34.916 1.00 54.56 93 PRO A CA 1
ATOM 766 C C . PRO A 1 93 ? 13.465 30.619 -34.402 1.00 54.56 93 PRO A C 1
ATOM 768 O O . PRO A 1 93 ? 13.035 31.598 -33.801 1.00 54.56 93 PRO A O 1
ATOM 771 N N . LEU A 1 94 ? 14.763 30.447 -34.654 1.00 58.66 94 LEU A N 1
ATOM 772 C CA . LEU A 1 94 ? 15.709 31.555 -34.727 1.00 58.66 94 LEU A CA 1
ATOM 773 C C . LEU A 1 94 ? 15.300 32.385 -35.946 1.00 58.66 94 LEU A C 1
ATOM 775 O O . LEU A 1 94 ? 15.726 32.036 -37.041 1.00 58.66 94 LEU A O 1
ATOM 779 N N . ASN A 1 95 ? 14.386 33.342 -35.780 1.00 50.12 95 ASN A N 1
ATOM 780 C CA . ASN A 1 95 ? 14.192 34.510 -36.647 1.00 50.12 95 ASN A CA 1
ATOM 781 C C . ASN A 1 95 ? 13.014 35.349 -36.123 1.00 50.12 95 ASN A C 1
ATOM 783 O O . ASN A 1 95 ? 11.868 35.119 -36.508 1.00 50.12 95 ASN A O 1
ATOM 787 N N . GLU A 1 96 ? 13.333 36.331 -35.283 1.00 40.97 96 GLU A N 1
ATOM 788 C CA . GLU A 1 96 ? 12.852 37.710 -35.434 1.00 40.97 96 GLU A CA 1
ATOM 789 C C . GLU A 1 96 ? 14.076 38.630 -35.407 1.00 40.97 96 GLU A C 1
ATOM 791 O O . GLU A 1 96 ? 14.966 38.389 -34.555 1.00 40.97 96 GLU A O 1
#

Organism: NCBI:txid433720

Secondary structure (DSSP, 8-state):
-HHHHHHHHHHHHHHHHHHHHHHHHHTT-----HHHHHHHHHHHHHHHHHHHHHHHHHHHHHHHH-HHHHHHHHHHHHHHHIIIIIHHHHTS-S--

pLDDT: mean 84.39, std 11.93, range [40.97, 94.69]

Sequence (96 aa):
MVIAEVMVNVFTSVPYSANLVYGAAIYYVVGESSARLEIETFITFITQFLIYLIAVAPFYLFILTAKPFRNEFINLLFKFWNRYIGRHVRIIPLNE

Radius of gyration: 23.39 Å; chains: 1; bounding box: 44×49×60 Å

Foldseek 3Di:
DVVVLVVLCCVLVVLLVVLVVVCVVCVPPPDDDPVVVVVNVVSNVVSVVSVVVSVVVVVVCCCVPPPVSVVVVVVVVVVVCCVPVVVVVVPPDPDD